Protein AF-A0A955Y139-F1 (afdb_monomer_lite)

Structure (mmCIF, N/CA/C/O backbone):
data_AF-A0A955Y139-F1
#
_entry.id   AF-A0A955Y139-F1
#
loop_
_atom_site.group_PDB
_atom_site.id
_atom_site.type_symbol
_atom_site.label_atom_id
_atom_site.label_alt_id
_atom_site.label_comp_id
_atom_site.label_asym_id
_atom_site.label_entity_id
_atom_site.label_seq_id
_atom_site.pdbx_PDB_ins_code
_atom_site.Cartn_x
_atom_site.Cartn_y
_atom_site.Cartn_z
_atom_site.occupancy
_atom_site.B_iso_or_equiv
_atom_site.auth_seq_id
_atom_site.auth_comp_id
_atom_site.auth_asym_id
_atom_site.auth_atom_id
_atom_site.pdbx_PDB_model_num
ATOM 1 N N . ARG A 1 1 ? 2.926 -3.393 11.434 1.00 78.75 1 ARG A N 1
ATOM 2 C CA . ARG A 1 1 ? 2.057 -4.583 11.283 1.00 78.75 1 ARG A CA 1
ATOM 3 C C . ARG A 1 1 ? 0.602 -4.204 11.552 1.00 78.75 1 ARG A C 1
ATOM 5 O O . ARG A 1 1 ? -0.165 -4.269 10.610 1.00 78.75 1 ARG A O 1
ATOM 12 N N . VAL A 1 2 ? 0.257 -3.670 12.732 1.00 91.50 2 VAL A N 1
ATOM 13 C CA . VAL A 1 2 ? -1.131 -3.267 13.067 1.00 91.50 2 VAL A CA 1
ATOM 14 C C . VAL A 1 2 ? -1.807 -2.320 12.050 1.00 91.50 2 VAL A C 1
ATOM 16 O O . VAL A 1 2 ? -2.923 -2.637 11.654 1.00 91.50 2 VAL A O 1
ATOM 19 N N . PRO A 1 3 ? -1.163 -1.249 11.526 1.00 95.06 3 PRO A N 1
ATOM 20 C CA . PRO A 1 3 ? -1.806 -0.394 10.518 1.00 95.06 3 PRO A CA 1
ATOM 21 C C . PRO A 1 3 ? -2.267 -1.148 9.265 1.00 95.06 3 PRO A C 1
ATOM 23 O O . PRO A 1 3 ? -3.342 -0.874 8.752 1.00 95.06 3 PRO A O 1
ATOM 26 N N . LEU A 1 4 ? -1.473 -2.124 8.803 1.00 93.81 4 LEU A N 1
ATOM 27 C CA . LEU A 1 4 ? -1.794 -2.932 7.623 1.00 93.81 4 LEU A CA 1
ATOM 28 C C . LEU A 1 4 ? -3.040 -3.789 7.864 1.00 93.81 4 LEU A C 1
ATOM 30 O O . LEU A 1 4 ? -3.900 -3.857 7.001 1.00 93.81 4 LEU A O 1
ATOM 34 N N . ILE A 1 5 ? -3.160 -4.395 9.049 1.00 92.12 5 ILE A N 1
ATOM 35 C CA . ILE A 1 5 ? -4.329 -5.204 9.419 1.00 92.12 5 ILE A CA 1
ATOM 36 C C . ILE A 1 5 ? -5.583 -4.327 9.455 1.00 92.12 5 ILE A C 1
ATOM 38 O O . ILE A 1 5 ? -6.590 -4.670 8.846 1.00 92.12 5 ILE A O 1
ATOM 42 N N . LEU A 1 6 ? -5.518 -3.171 10.122 1.00 93.44 6 LEU A N 1
ATOM 43 C CA . LEU A 1 6 ? -6.661 -2.262 10.225 1.00 93.44 6 LEU A CA 1
ATOM 44 C C . LEU A 1 6 ? -7.101 -1.729 8.852 1.00 93.44 6 LEU A C 1
ATOM 46 O O . LEU A 1 6 ? -8.297 -1.685 8.576 1.00 93.44 6 LEU A O 1
ATOM 50 N N . LYS A 1 7 ? -6.149 -1.376 7.980 1.00 94.31 7 LYS A N 1
ATOM 51 C CA . LYS A 1 7 ? -6.443 -0.838 6.646 1.00 94.31 7 LYS A CA 1
ATOM 52 C C . LYS A 1 7 ? -6.902 -1.901 5.648 1.00 94.31 7 LYS A C 1
ATOM 54 O O . LYS A 1 7 ? -7.902 -1.686 4.974 1.00 94.31 7 LYS A O 1
ATOM 59 N N . GLU A 1 8 ? -6.155 -2.994 5.510 1.00 91.81 8 GLU A N 1
ATOM 60 C CA . GLU A 1 8 ? -6.338 -3.955 4.411 1.00 91.81 8 GLU A CA 1
ATOM 61 C C . GLU A 1 8 ? -7.225 -5.143 4.803 1.00 91.81 8 GLU A C 1
ATOM 63 O O . GLU A 1 8 ? -7.874 -5.718 3.945 1.00 91.81 8 GLU A O 1
ATOM 68 N N . ILE A 1 9 ? -7.276 -5.533 6.080 1.00 89.56 9 ILE A N 1
ATOM 69 C CA . ILE A 1 9 ? -8.128 -6.655 6.514 1.00 89.56 9 ILE A CA 1
ATOM 70 C C . ILE A 1 9 ? -9.433 -6.110 7.097 1.00 89.56 9 ILE A C 1
ATOM 72 O O . ILE A 1 9 ? -10.516 -6.465 6.660 1.00 89.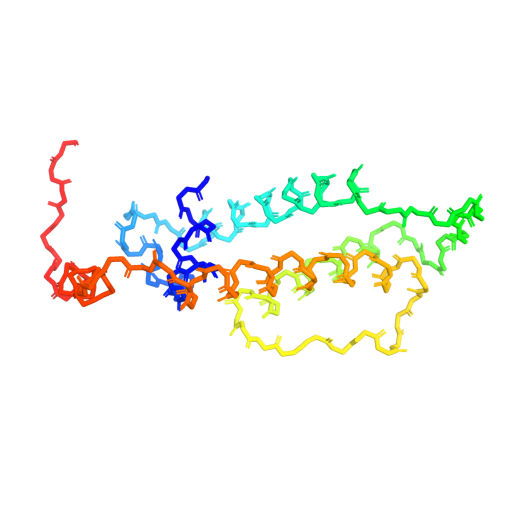56 9 ILE A O 1
ATOM 76 N N . VAL A 1 10 ? -9.361 -5.192 8.061 1.00 89.75 10 VAL A N 1
ATOM 77 C CA . VAL A 1 10 ? -10.580 -4.647 8.689 1.00 89.75 10 VAL A CA 1
ATOM 78 C C . VAL A 1 10 ? -11.283 -3.612 7.793 1.00 89.75 10 VAL A C 1
ATOM 80 O O . VAL A 1 10 ? -12.478 -3.358 7.950 1.00 89.75 10 VAL A O 1
ATOM 83 N N . GLY A 1 11 ? -10.564 -3.022 6.833 1.00 89.75 11 GLY A N 1
ATOM 84 C CA . GLY A 1 11 ? -11.123 -2.082 5.858 1.00 89.75 11 GLY A CA 1
ATOM 85 C C . GLY A 1 11 ? -11.317 -0.656 6.384 1.00 89.75 11 GLY A C 1
ATOM 86 O O . GLY A 1 11 ? -12.138 0.088 5.848 1.00 89.75 11 GLY A O 1
ATOM 87 N N . PHE A 1 12 ? -10.603 -0.256 7.440 1.00 93.38 12 PHE A N 1
ATOM 88 C CA . PHE A 1 12 ? -10.646 1.118 7.949 1.00 93.38 12 PHE A CA 1
ATOM 89 C C . PHE A 1 12 ? -9.925 2.102 7.033 1.00 93.38 12 PHE A C 1
ATOM 91 O O . PHE A 1 12 ? -8.967 1.747 6.356 1.00 93.38 12 PHE A O 1
ATOM 98 N N . SER A 1 13 ? -10.325 3.374 7.049 1.00 95.19 13 SER A N 1
ATOM 99 C CA . SER A 1 13 ? -9.558 4.415 6.362 1.00 95.19 13 SER A CA 1
ATOM 100 C C . SER A 1 13 ? -8.202 4.660 7.048 1.00 95.19 13 SER A C 1
ATOM 102 O O . SER A 1 13 ? -7.965 4.242 8.188 1.00 95.19 13 SER A O 1
ATOM 104 N N . VAL A 1 14 ? -7.291 5.373 6.374 1.00 96.81 14 VAL A N 1
ATOM 105 C CA . VAL A 1 14 ? -6.037 5.843 6.999 1.00 96.81 14 VAL A CA 1
ATOM 106 C C . VAL A 1 14 ? -6.330 6.697 8.235 1.00 96.81 14 VAL A C 1
ATOM 108 O O . VAL A 1 14 ? -5.658 6.541 9.253 1.00 96.81 14 VAL A O 1
ATOM 111 N N . ARG A 1 15 ? -7.358 7.547 8.160 1.00 96.06 15 ARG A N 1
ATOM 112 C CA . ARG A 1 15 ? -7.799 8.417 9.253 1.00 96.06 15 ARG A CA 1
ATOM 113 C C . ARG A 1 15 ? -8.327 7.621 10.443 1.00 96.06 15 ARG A C 1
ATOM 115 O O . ARG A 1 15 ? -7.897 7.847 11.567 1.00 96.06 15 ARG A O 1
ATOM 122 N N . ASP A 1 16 ? -9.201 6.650 10.202 1.00 94.81 16 ASP A N 1
ATOM 123 C CA . ASP A 1 16 ? -9.733 5.800 11.276 1.00 94.81 16 ASP A CA 1
ATOM 124 C C . ASP A 1 16 ? -8.618 4.974 11.917 1.00 94.81 16 ASP A C 1
ATOM 126 O O . ASP A 1 16 ? -8.535 4.867 13.135 1.00 94.81 16 ASP A O 1
ATOM 130 N N . THR A 1 17 ? -7.699 4.451 11.103 1.00 95.50 17 THR A N 1
ATOM 131 C CA . THR A 1 17 ? -6.516 3.732 11.589 1.00 95.50 17 THR A CA 1
ATOM 132 C C . THR A 1 17 ? -5.632 4.628 12.461 1.00 95.50 17 THR A C 1
ATOM 134 O O . THR A 1 17 ? -5.128 4.177 13.487 1.00 95.50 17 THR A O 1
ATOM 137 N N . ALA A 1 18 ? -5.442 5.890 12.074 1.00 96.00 18 ALA A N 1
ATOM 138 C CA . ALA A 1 18 ? -4.697 6.882 12.845 1.00 96.00 18 ALA A CA 1
ATOM 139 C C . ALA A 1 18 ? -5.359 7.146 14.204 1.00 96.00 18 ALA A C 1
ATOM 141 O O . ALA A 1 18 ? -4.691 7.049 15.233 1.00 96.00 18 ALA A O 1
ATOM 142 N N . ASN A 1 19 ? -6.678 7.347 14.211 1.00 94.25 19 ASN A N 1
ATOM 143 C CA . ASN A 1 19 ? -7.466 7.548 15.425 1.00 94.25 19 ASN A CA 1
ATOM 144 C C . ASN A 1 19 ? -7.425 6.325 16.360 1.00 94.25 19 ASN A C 1
ATOM 146 O O . ASN A 1 19 ? -7.161 6.485 17.547 1.00 94.25 19 ASN A O 1
ATOM 150 N N . ILE A 1 20 ? -7.613 5.104 15.834 1.00 91.56 20 ILE A N 1
ATOM 151 C CA . ILE A 1 20 ? -7.547 3.852 16.621 1.00 91.56 20 ILE A CA 1
ATOM 152 C C . ILE A 1 20 ? -6.186 3.702 17.307 1.00 91.56 20 ILE A C 1
ATOM 154 O O . ILE A 1 20 ? -6.106 3.214 18.432 1.00 91.56 20 ILE A O 1
ATOM 158 N N . LEU A 1 21 ? -5.109 4.072 16.611 1.00 93.75 21 LEU A N 1
ATOM 159 C CA . LEU A 1 21 ? -3.744 3.865 17.087 1.00 93.75 21 LEU A CA 1
ATOM 160 C C . LEU A 1 21 ? -3.170 5.054 17.865 1.00 93.75 21 LEU A C 1
ATOM 162 O O . LEU A 1 21 ? -2.053 4.932 18.363 1.00 93.75 21 LEU A O 1
ATOM 166 N N . GLY A 1 22 ? -3.878 6.186 17.940 1.00 94.38 22 GLY A N 1
ATOM 167 C CA . GLY A 1 22 ? -3.347 7.423 18.519 1.00 94.38 22 GLY A CA 1
ATOM 168 C C . GLY A 1 22 ? -2.106 7.939 17.779 1.00 94.38 22 GLY A C 1
ATOM 169 O O . GLY A 1 22 ? -1.137 8.354 18.407 1.00 94.38 22 GLY A O 1
ATOM 170 N N . LEU A 1 23 ? -2.092 7.848 16.445 1.00 95.81 23 LEU A N 1
ATOM 171 C CA . LEU A 1 23 ? -0.964 8.249 15.596 1.00 95.81 23 LEU A CA 1
ATOM 172 C C . LEU A 1 23 ? -1.368 9.357 14.627 1.00 95.81 23 LEU A C 1
ATOM 174 O O . LEU A 1 23 ? -2.530 9.481 14.261 1.00 95.81 23 LEU A O 1
ATOM 178 N N . GLU A 1 24 ? -0.388 10.092 14.109 1.00 97.56 24 GLU A N 1
ATOM 179 C CA . GLU A 1 24 ? -0.607 10.970 12.959 1.00 97.56 24 GLU A CA 1
ATOM 180 C C . GLU A 1 24 ? -0.854 10.169 11.672 1.00 97.56 24 GLU A C 1
ATOM 182 O O . GLU A 1 24 ? -0.206 9.143 11.420 1.00 97.56 24 GLU A O 1
ATOM 187 N N . GLU A 1 25 ? -1.712 10.680 10.784 1.00 97.50 25 GLU A N 1
ATOM 188 C CA . GLU A 1 25 ? -1.984 10.034 9.494 1.00 97.50 25 GLU A CA 1
ATOM 189 C C . GLU A 1 25 ? -0.722 9.835 8.640 1.00 9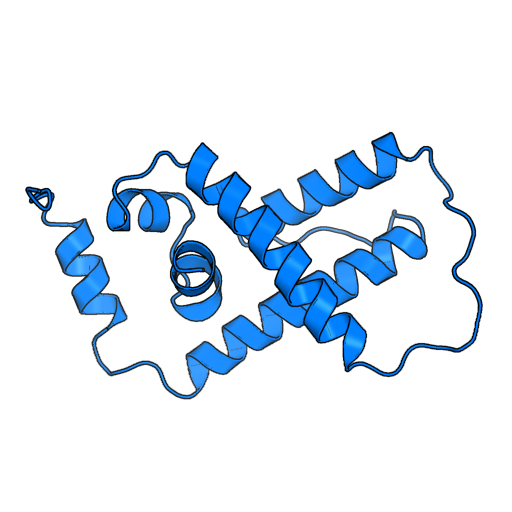7.50 25 GLU A C 1
ATOM 191 O O . GLU A 1 25 ? -0.575 8.799 7.992 1.00 97.50 25 GLU A O 1
ATOM 196 N N . GLY A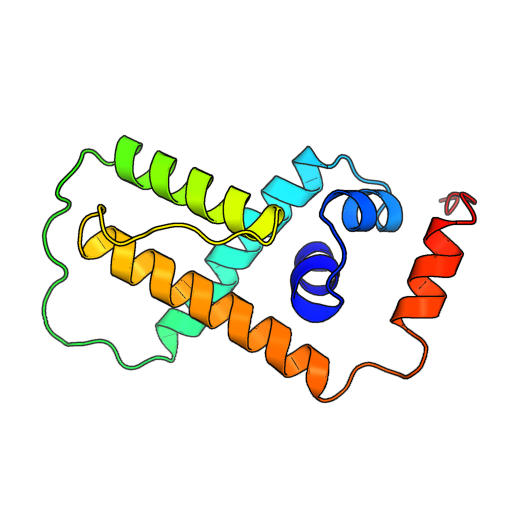 1 26 ? 0.220 10.787 8.655 1.00 97.31 26 GLY A N 1
ATOM 197 C CA . GLY A 1 26 ? 1.498 10.652 7.943 1.00 97.31 26 GLY A CA 1
ATOM 198 C C . GLY A 1 26 ? 2.325 9.463 8.447 1.00 97.31 26 GLY A C 1
ATOM 199 O O . GLY A 1 26 ? 2.908 8.707 7.662 1.00 97.31 26 GLY A O 1
ATOM 200 N N . THR A 1 27 ? 2.292 9.214 9.759 1.00 97.81 27 THR A N 1
ATOM 201 C CA . THR A 1 27 ? 2.924 8.040 10.369 1.00 97.81 27 THR A CA 1
ATOM 202 C C . THR A 1 27 ? 2.231 6.752 9.927 1.00 97.81 27 THR A C 1
ATOM 204 O O . THR A 1 27 ? 2.913 5.778 9.593 1.00 97.81 27 THR A O 1
ATOM 207 N N . VAL A 1 28 ? 0.896 6.737 9.869 1.00 97.88 28 VAL A N 1
ATOM 208 C CA . VAL A 1 28 ? 0.129 5.589 9.361 1.00 97.88 28 VAL A CA 1
ATOM 209 C C . VAL A 1 28 ? 0.462 5.309 7.896 1.00 97.88 28 VAL A C 1
ATOM 211 O O . VAL A 1 28 ? 0.834 4.175 7.594 1.00 97.88 28 VAL A O 1
ATOM 214 N N . ARG A 1 29 ? 0.432 6.320 7.013 1.00 97.94 29 ARG A N 1
ATOM 215 C CA . ARG A 1 29 ? 0.783 6.184 5.585 1.00 97.94 29 ARG A CA 1
ATOM 216 C C . ARG A 1 29 ? 2.173 5.594 5.401 1.00 97.94 29 ARG A C 1
ATOM 218 O O . ARG A 1 29 ? 2.322 4.547 4.780 1.00 97.94 29 ARG A O 1
ATOM 225 N N . SER A 1 30 ? 3.188 6.177 6.041 1.00 97.56 30 SER A N 1
ATOM 226 C CA . SER A 1 30 ? 4.561 5.675 5.903 1.00 97.56 30 SER A CA 1
ATOM 227 C C . SER A 1 30 ? 4.714 4.227 6.403 1.00 97.56 30 SER A C 1
ATOM 229 O O . SER A 1 30 ? 5.451 3.429 5.817 1.00 97.56 30 SER A O 1
ATOM 231 N N . ARG A 1 31 ? 3.996 3.845 7.472 1.00 97.62 31 ARG A N 1
ATOM 232 C CA . ARG A 1 31 ? 3.979 2.467 7.989 1.00 97.62 31 ARG A CA 1
ATOM 233 C C . ARG A 1 31 ? 3.244 1.512 7.050 1.00 97.62 31 ARG A C 1
ATOM 235 O O . ARG A 1 31 ? 3.720 0.388 6.890 1.00 97.62 31 ARG A O 1
ATOM 242 N N . LEU A 1 32 ? 2.126 1.933 6.457 1.00 97.06 32 LEU A N 1
ATOM 243 C CA . LEU A 1 32 ? 1.379 1.164 5.460 1.00 97.06 32 LEU A CA 1
ATOM 244 C C . LEU A 1 32 ? 2.236 0.909 4.231 1.00 97.06 32 LEU A C 1
ATOM 246 O O . LEU A 1 32 ? 2.388 -0.240 3.829 1.00 97.06 32 LEU A O 1
ATOM 250 N N . HIS A 1 33 ? 2.871 1.951 3.703 1.00 97.06 33 HIS A N 1
ATOM 251 C CA . HIS A 1 33 ? 3.664 1.852 2.485 1.00 97.06 33 HIS A CA 1
ATOM 252 C C . HIS A 1 33 ? 4.814 0.853 2.635 1.00 97.06 33 HIS A C 1
ATOM 254 O O . HIS A 1 33 ? 4.942 -0.114 1.884 1.00 97.06 33 HIS A O 1
ATOM 260 N N . ARG A 1 34 ? 5.593 0.992 3.716 1.00 96.69 34 ARG A N 1
ATOM 261 C CA . ARG A 1 34 ? 6.655 0.027 4.045 1.00 96.69 34 ARG A CA 1
ATOM 262 C C . ARG A 1 34 ? 6.115 -1.385 4.270 1.00 96.69 34 ARG A C 1
ATOM 264 O O . ARG A 1 34 ? 6.789 -2.353 3.931 1.00 96.69 34 ARG A O 1
ATOM 271 N N . ALA A 1 35 ? 4.939 -1.527 4.881 1.00 95.94 35 ALA A N 1
ATOM 272 C CA . ALA A 1 35 ? 4.343 -2.834 5.137 1.00 95.94 35 ALA A CA 1
ATOM 273 C C . ALA A 1 35 ? 3.869 -3.519 3.846 1.00 95.94 35 ALA A C 1
ATOM 275 O O . ALA A 1 35 ? 4.135 -4.708 3.689 1.00 95.94 35 ALA A O 1
ATOM 276 N N . ARG A 1 36 ? 3.256 -2.780 2.912 1.00 95.69 36 ARG A N 1
ATOM 277 C CA . ARG A 1 36 ? 2.850 -3.286 1.591 1.00 95.69 36 ARG A CA 1
ATOM 278 C C . ARG A 1 36 ? 4.048 -3.771 0.790 1.00 95.69 36 ARG A C 1
ATOM 280 O O . ARG A 1 36 ? 4.012 -4.882 0.285 1.00 95.69 36 ARG A O 1
ATOM 287 N N . LEU A 1 37 ? 5.136 -2.999 0.747 1.00 95.50 37 LEU A N 1
ATOM 288 C CA . LEU A 1 37 ? 6.361 -3.416 0.055 1.00 95.50 37 LEU A CA 1
ATOM 289 C C . LEU A 1 37 ? 6.980 -4.681 0.663 1.00 95.50 37 LEU A C 1
ATOM 291 O O . LEU A 1 37 ? 7.418 -5.563 -0.070 1.00 95.50 37 LEU A O 1
ATOM 295 N N . LYS A 1 38 ? 6.979 -4.801 1.997 1.00 94.50 38 LYS A N 1
ATOM 296 C CA . LYS A 1 38 ? 7.446 -6.019 2.676 1.00 94.50 38 LYS A CA 1
ATOM 297 C C . LYS A 1 38 ? 6.564 -7.223 2.362 1.00 94.50 38 LYS A C 1
ATOM 299 O O . LYS A 1 38 ? 7.095 -8.285 2.073 1.00 94.50 38 LYS A O 1
ATOM 304 N N . LEU A 1 39 ? 5.242 -7.064 2.416 1.00 91.19 39 LEU A N 1
ATOM 305 C CA . LEU A 1 39 ? 4.312 -8.153 2.124 1.00 91.19 39 LEU A CA 1
ATOM 306 C C . LEU A 1 39 ? 4.402 -8.575 0.656 1.00 91.19 39 LEU A C 1
ATOM 308 O O . LEU A 1 39 ? 4.526 -9.761 0.371 1.00 91.19 39 LEU A O 1
ATOM 312 N N . ARG A 1 40 ? 4.462 -7.599 -0.250 1.00 91.81 40 ARG A N 1
ATOM 313 C CA . ARG A 1 40 ? 4.715 -7.817 -1.669 1.00 91.81 40 ARG A CA 1
ATOM 314 C C . ARG A 1 40 ? 5.983 -8.633 -1.890 1.00 91.81 40 ARG A C 1
ATOM 316 O O . ARG A 1 40 ? 5.932 -9.578 -2.652 1.00 91.81 40 ARG A O 1
ATOM 323 N N . ALA A 1 41 ? 7.097 -8.319 -1.222 1.00 91.25 41 ALA A N 1
ATOM 324 C CA . ALA A 1 41 ? 8.337 -9.090 -1.362 1.00 91.25 41 ALA A CA 1
ATOM 325 C C . ALA A 1 41 ? 8.169 -10.568 -0.959 1.00 91.25 41 ALA A C 1
ATOM 327 O O . ALA A 1 41 ? 8.758 -11.441 -1.590 1.00 91.25 41 ALA A O 1
ATOM 328 N N . VAL A 1 42 ? 7.346 -10.853 0.058 1.00 90.19 42 VAL A N 1
ATOM 329 C CA . VAL A 1 42 ? 7.011 -12.233 0.446 1.00 90.19 42 VAL A CA 1
ATOM 330 C C . VAL A 1 42 ? 6.149 -12.904 -0.623 1.00 90.19 42 VAL A C 1
ATOM 332 O O . VAL A 1 42 ? 6.484 -13.997 -1.067 1.00 90.19 42 VAL A O 1
ATOM 335 N N . VAL A 1 43 ? 5.089 -12.242 -1.087 1.00 86.88 43 VAL A N 1
ATOM 336 C CA . VAL A 1 43 ? 4.223 -12.734 -2.176 1.00 86.88 43 VAL A CA 1
ATOM 337 C C . VAL A 1 43 ? 5.040 -13.018 -3.445 1.00 86.88 43 VAL A C 1
ATOM 339 O O . VAL A 1 43 ? 4.971 -14.095 -4.027 1.00 86.88 43 VAL A O 1
ATOM 342 N N . ASP A 1 44 ? 5.917 -12.093 -3.807 1.00 87.00 44 ASP A N 1
ATOM 343 C CA . ASP A 1 44 ? 6.834 -12.175 -4.940 1.00 87.00 44 ASP A CA 1
ATOM 344 C C . ASP A 1 44 ? 7.849 -13.328 -4.837 1.00 87.00 44 ASP A C 1
ATOM 346 O O . ASP A 1 44 ? 8.432 -13.698 -5.858 1.00 87.00 44 ASP A O 1
ATOM 350 N N . SER A 1 45 ? 8.100 -13.852 -3.630 1.00 87.25 45 SER A N 1
ATOM 351 C CA . SER A 1 45 ? 9.012 -14.980 -3.388 1.00 87.25 45 SER A CA 1
ATOM 352 C C . SER A 1 45 ? 8.345 -16.347 -3.550 1.00 87.25 45 SER A C 1
ATOM 354 O O . SER A 1 45 ? 9.040 -17.340 -3.747 1.00 87.25 45 SER A O 1
ATOM 356 N N . VAL A 1 46 ? 7.011 -16.400 -3.485 1.00 84.81 46 VAL A N 1
ATOM 357 C CA . VAL A 1 46 ? 6.228 -17.642 -3.599 1.00 84.81 46 VAL A CA 1
ATOM 358 C C . VAL A 1 46 ? 5.516 -17.779 -4.943 1.00 84.81 46 VAL A C 1
ATOM 360 O O . VAL A 1 46 ? 5.136 -18.883 -5.323 1.00 84.81 46 VAL A O 1
ATOM 363 N N . ILE A 1 47 ? 5.339 -16.677 -5.677 1.00 80.44 47 ILE A N 1
ATOM 364 C CA . ILE A 1 47 ? 4.751 -16.701 -7.017 1.00 80.44 47 ILE A CA 1
ATOM 365 C C . ILE A 1 47 ? 5.817 -17.115 -8.040 1.00 80.44 47 ILE A C 1
ATOM 367 O O . ILE A 1 47 ? 6.880 -16.486 -8.093 1.00 80.44 47 ILE A O 1
ATOM 371 N N . PRO A 1 48 ? 5.538 -18.113 -8.901 1.00 76.62 48 PRO A N 1
ATOM 372 C CA . PRO A 1 48 ? 6.414 -18.456 -10.014 1.00 76.62 48 PRO A CA 1
ATOM 373 C C . PRO A 1 48 ? 6.665 -17.237 -10.905 1.00 76.62 48 PRO A C 1
ATOM 375 O O . PRO A 1 48 ? 5.728 -16.639 -11.437 1.00 76.62 48 PRO A O 1
ATOM 378 N N . ARG A 1 49 ? 7.934 -16.861 -11.078 1.00 71.94 49 ARG A N 1
ATOM 379 C CA . ARG A 1 49 ? 8.326 -15.810 -12.022 1.00 71.94 49 ARG A CA 1
ATOM 380 C C . ARG A 1 49 ? 8.745 -16.415 -13.350 1.00 71.94 49 ARG A C 1
ATOM 382 O O . ARG A 1 49 ? 9.332 -17.493 -13.393 1.00 71.94 49 ARG A O 1
ATOM 389 N N . THR A 1 50 ? 8.481 -15.685 -14.427 1.00 71.62 50 THR A N 1
ATOM 390 C CA . THR A 1 50 ? 9.065 -15.977 -15.736 1.00 71.62 50 THR A CA 1
ATOM 391 C C . THR A 1 50 ? 10.588 -15.911 -15.641 1.00 71.62 50 THR A C 1
ATOM 393 O O . THR A 1 50 ? 11.136 -15.027 -14.983 1.00 71.62 50 THR A O 1
ATOM 396 N N . THR A 1 51 ? 11.275 -16.832 -16.312 1.00 73.31 51 THR A N 1
ATOM 397 C CA . THR A 1 51 ? 12.745 -16.853 -16.415 1.00 73.31 51 THR A CA 1
ATOM 398 C C . THR A 1 51 ? 13.293 -15.752 -17.320 1.00 73.31 51 THR A C 1
ATOM 400 O O . THR A 1 51 ? 14.502 -15.533 -17.361 1.00 73.31 51 THR A O 1
ATOM 403 N N . GLU A 1 52 ? 12.419 -15.064 -18.055 1.00 79.81 52 GLU A N 1
ATOM 404 C CA . GLU A 1 52 ? 12.795 -13.937 -18.896 1.00 79.81 52 GLU A CA 1
ATOM 405 C C . GLU A 1 52 ? 13.305 -12.763 -18.048 1.00 79.81 52 GLU A C 1
ATOM 407 O O . GLU A 1 52 ? 12.686 -12.407 -17.037 1.00 79.81 52 GLU A O 1
ATOM 412 N N . PRO A 1 53 ? 14.429 -12.141 -18.445 1.00 74.94 53 PRO A N 1
ATOM 413 C CA . PRO A 1 53 ? 14.955 -10.985 -17.743 1.00 74.94 53 PRO A CA 1
ATOM 414 C C . PRO A 1 53 ? 13.955 -9.828 -17.807 1.00 74.94 53 PRO A C 1
ATOM 416 O O . PRO A 1 53 ? 13.323 -9.578 -18.833 1.00 74.94 53 PRO A O 1
ATOM 419 N N . ALA A 1 54 ? 13.831 -9.094 -16.699 1.00 75.81 54 ALA A N 1
ATOM 420 C CA . ALA A 1 54 ? 12.980 -7.915 -16.666 1.00 75.81 54 ALA A CA 1
ATOM 421 C C . ALA A 1 54 ? 13.459 -6.892 -17.714 1.00 75.81 54 ALA A C 1
ATOM 423 O O . ALA A 1 54 ? 14.66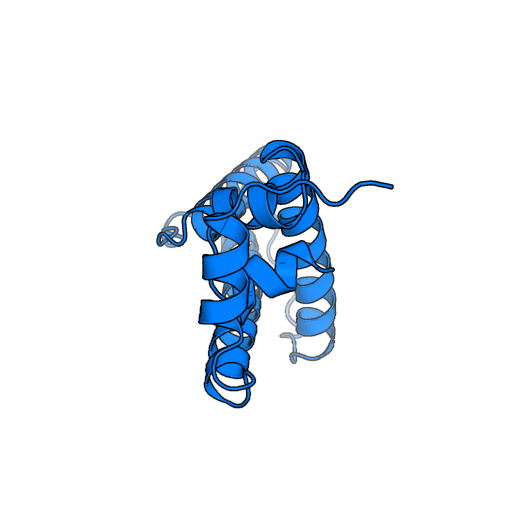7 -6.647 -17.810 1.00 75.81 54 ALA A O 1
ATOM 424 N N . PRO A 1 55 ? 12.540 -6.257 -18.462 1.00 82.00 55 PRO A N 1
ATOM 425 C CA . PRO A 1 55 ? 12.914 -5.235 -19.426 1.00 82.00 55 PRO A CA 1
ATOM 426 C C . PRO A 1 55 ? 13.620 -4.064 -18.724 1.00 82.00 55 PRO A C 1
ATOM 428 O O . PRO A 1 55 ? 13.352 -3.789 -17.540 1.00 82.00 55 PRO A O 1
ATOM 431 N N . PRO A 1 56 ? 14.507 -3.344 -19.435 1.00 84.19 56 PRO A N 1
ATOM 432 C CA . PRO A 1 56 ? 15.133 -2.153 -18.889 1.00 84.19 56 PRO A CA 1
ATOM 433 C C . PRO A 1 56 ? 14.063 -1.119 -18.498 1.00 84.19 56 PRO A C 1
ATOM 435 O O . PRO A 1 56 ? 12.982 -1.071 -19.096 1.00 84.19 56 PRO A O 1
ATOM 438 N N . PRO A 1 57 ? 14.321 -0.294 -17.471 1.00 85.62 57 PRO A N 1
ATOM 439 C CA . PRO A 1 57 ? 13.393 0.760 -17.098 1.00 85.62 57 PRO A CA 1
ATOM 440 C C . PRO A 1 57 ? 13.249 1.762 -18.251 1.00 85.62 57 PRO A C 1
ATOM 442 O O . PRO A 1 57 ? 14.238 2.263 -18.777 1.00 85.62 57 PRO A O 1
ATOM 445 N N . ALA A 1 58 ? 12.006 2.071 -18.626 1.00 89.81 58 ALA A N 1
ATOM 446 C CA . ALA A 1 58 ? 11.706 3.057 -19.669 1.00 89.81 58 ALA A CA 1
ATOM 447 C C . ALA A 1 58 ? 11.879 4.514 -19.198 1.00 89.81 58 ALA A C 1
ATOM 449 O O . ALA A 1 58 ? 11.820 5.436 -20.007 1.00 89.81 58 ALA A O 1
ATOM 450 N N . TYR A 1 59 ? 12.051 4.723 -17.890 1.00 89.00 59 TYR A N 1
ATOM 451 C CA . TYR A 1 59 ? 12.137 6.034 -17.251 1.00 89.00 59 TYR A CA 1
ATOM 452 C C . TYR A 1 59 ? 13.305 6.067 -16.258 1.00 89.00 59 TYR A C 1
ATOM 454 O O . TYR A 1 59 ? 13.741 5.005 -15.799 1.00 89.00 59 TYR A O 1
ATOM 462 N N . PRO A 1 60 ? 13.764 7.264 -15.855 1.00 93.50 60 PRO A N 1
ATOM 463 C CA . PRO A 1 60 ? 14.652 7.417 -14.712 1.00 93.50 60 PRO A CA 1
ATOM 464 C C . PRO A 1 60 ? 14.075 6.778 -13.443 1.00 93.50 60 PRO A C 1
ATOM 466 O O . PRO A 1 60 ? 12.857 6.667 -13.268 1.00 93.50 60 PRO A O 1
ATOM 469 N N . GLU A 1 61 ? 14.960 6.398 -12.524 1.00 93.31 61 GLU A N 1
ATOM 470 C CA . GLU A 1 61 ? 14.580 5.777 -11.252 1.00 93.31 61 GLU A CA 1
ATOM 471 C C . GLU A 1 61 ? 13.576 6.629 -10.467 1.00 93.31 61 GLU A C 1
ATOM 473 O O . GLU A 1 61 ? 12.578 6.100 -9.976 1.00 93.31 61 GLU A O 1
ATOM 478 N N . GLN A 1 62 ? 13.780 7.949 -10.432 1.00 95.25 62 GLN A N 1
ATOM 479 C CA . GLN A 1 62 ? 12.895 8.868 -9.718 1.00 95.25 62 GLN A CA 1
ATOM 480 C C . GLN A 1 62 ? 11.446 8.776 -10.212 1.00 95.25 62 GLN A C 1
ATOM 482 O O . GLN A 1 62 ? 10.534 8.640 -9.404 1.00 95.25 62 GLN A O 1
ATOM 487 N N . THR A 1 63 ? 11.225 8.717 -11.527 1.00 95.12 63 THR A N 1
ATOM 488 C CA . THR A 1 63 ? 9.880 8.557 -12.099 1.00 95.12 63 THR A CA 1
ATOM 489 C C . THR A 1 63 ? 9.229 7.245 -11.657 1.00 95.12 63 THR A C 1
ATOM 491 O O . THR A 1 63 ? 8.029 7.200 -11.399 1.00 95.12 63 THR A O 1
ATOM 494 N N . CYS A 1 64 ? 10.008 6.167 -11.523 1.00 93.44 64 CYS A N 1
ATOM 495 C CA . CYS A 1 64 ? 9.490 4.897 -11.015 1.00 93.44 64 CYS A CA 1
ATOM 496 C C . CYS A 1 64 ? 9.068 5.006 -9.539 1.00 93.44 64 CYS A C 1
ATOM 498 O O . CYS A 1 64 ? 8.045 4.437 -9.152 1.00 93.44 64 CYS A O 1
ATOM 500 N N . LEU A 1 65 ? 9.836 5.736 -8.724 1.00 95.19 65 LEU A N 1
ATOM 501 C CA . LEU A 1 65 ? 9.515 5.996 -7.318 1.00 95.19 65 LEU A CA 1
ATOM 502 C C . LEU A 1 65 ? 8.276 6.889 -7.175 1.00 95.19 65 LEU A C 1
ATOM 504 O O . LEU A 1 65 ? 7.419 6.605 -6.340 1.00 95.19 65 LEU A O 1
ATOM 508 N N . ASP A 1 66 ? 8.133 7.905 -8.024 1.00 96.31 66 ASP A N 1
ATOM 509 C CA . ASP A 1 66 ? 6.973 8.799 -8.029 1.00 96.31 66 ASP A CA 1
ATOM 510 C C . ASP A 1 66 ? 5.692 8.040 -8.400 1.00 96.31 66 ASP A C 1
ATOM 512 O O . ASP A 1 66 ? 4.679 8.139 -7.704 1.00 96.31 66 ASP A O 1
ATOM 516 N N . LEU A 1 67 ? 5.750 7.194 -9.437 1.00 96.06 67 LEU A N 1
ATOM 517 C CA . LEU A 1 67 ? 4.640 6.315 -9.814 1.00 96.06 67 LEU A CA 1
ATOM 518 C C . LEU A 1 67 ? 4.290 5.334 -8.687 1.00 96.06 67 LEU A C 1
ATOM 520 O O . LEU A 1 67 ? 3.112 5.091 -8.422 1.00 96.06 67 LEU A O 1
ATOM 524 N N . LEU A 1 68 ? 5.294 4.772 -8.005 1.00 96.25 68 LEU A N 1
ATOM 525 C CA . LEU A 1 68 ? 5.076 3.886 -6.862 1.00 96.25 68 LEU A CA 1
ATOM 526 C C . LEU A 1 68 ? 4.390 4.618 -5.704 1.00 96.25 68 LEU A C 1
ATOM 528 O O . LEU A 1 68 ? 3.456 4.077 -5.115 1.00 96.25 68 LEU A O 1
ATOM 532 N N . ASN A 1 69 ? 4.812 5.841 -5.387 1.00 97.12 69 ASN A N 1
ATOM 533 C CA . ASN A 1 69 ? 4.168 6.658 -4.362 1.00 97.12 69 ASN A CA 1
ATOM 534 C C . ASN A 1 69 ? 2.711 6.954 -4.734 1.00 97.12 69 ASN A C 1
ATOM 536 O O . ASN A 1 69 ? 1.816 6.687 -3.932 1.00 97.12 69 ASN A O 1
ATOM 540 N N . ALA A 1 70 ? 2.455 7.374 -5.975 1.00 97.12 70 ALA A N 1
ATOM 541 C CA . ALA A 1 70 ? 1.104 7.629 -6.469 1.00 97.12 70 ALA A CA 1
ATOM 542 C C . ALA A 1 70 ? 0.210 6.373 -6.408 1.00 97.12 70 ALA A C 1
ATOM 544 O O . ALA A 1 70 ? -0.953 6.451 -6.000 1.00 97.12 70 ALA A O 1
ATOM 545 N N . LYS A 1 71 ? 0.758 5.192 -6.731 1.00 97.50 71 LYS A N 1
ATOM 546 C CA . LYS A 1 71 ? 0.058 3.910 -6.566 1.00 97.50 71 LYS A CA 1
ATOM 547 C C . LYS A 1 71 ? -0.306 3.658 -5.105 1.00 97.50 71 LYS A C 1
ATOM 549 O O . LYS A 1 71 ? -1.440 3.287 -4.812 1.00 97.50 71 LYS A O 1
ATOM 554 N N . GLN A 1 72 ? 0.625 3.857 -4.177 1.00 97.50 72 GLN A N 1
ATOM 555 C CA . GLN A 1 72 ? 0.369 3.621 -2.756 1.00 97.50 72 GLN A CA 1
ATOM 556 C C . GLN A 1 72 ? -0.650 4.594 -2.163 1.00 97.50 72 GLN A C 1
ATOM 558 O O . GLN A 1 72 ? -1.469 4.186 -1.341 1.00 97.50 72 GLN A O 1
ATOM 563 N N . GLU A 1 73 ? -0.660 5.845 -2.613 1.00 97.56 73 GLU A N 1
ATOM 564 C CA . GLU A 1 73 ? -1.700 6.801 -2.245 1.00 97.56 73 GLU A CA 1
ATOM 565 C C . GLU A 1 73 ? -3.083 6.409 -2.777 1.00 97.56 73 GLU A C 1
ATOM 567 O O . GLU A 1 73 ? -4.090 6.586 -2.088 1.00 97.56 73 GLU A O 1
ATOM 572 N N . ALA A 1 74 ? -3.158 5.854 -3.990 1.00 97.12 74 ALA A N 1
ATOM 573 C CA . ALA A 1 74 ? -4.412 5.326 -4.517 1.00 97.12 74 ALA A CA 1
ATOM 574 C C . ALA A 1 74 ? -4.940 4.173 -3.642 1.00 97.12 74 ALA A C 1
ATOM 576 O O . ALA A 1 74 ? -6.119 4.170 -3.285 1.00 97.12 74 ALA A O 1
ATOM 577 N N . LEU A 1 75 ? -4.059 3.269 -3.191 1.00 95.75 75 LEU A N 1
ATOM 578 C CA . LEU A 1 75 ? -4.401 2.194 -2.247 1.00 95.75 75 LEU A CA 1
ATOM 579 C C . LEU A 1 75 ? -4.846 2.733 -0.874 1.00 95.75 75 LEU A C 1
ATOM 581 O O . LEU A 1 75 ? -5.778 2.202 -0.265 1.00 95.75 75 LEU A O 1
ATOM 585 N N . ASP A 1 76 ? -4.218 3.808 -0.389 1.00 96.44 76 ASP A N 1
ATOM 586 C CA . ASP A 1 76 ? -4.616 4.484 0.853 1.00 96.44 76 ASP A CA 1
ATOM 587 C C . ASP A 1 76 ? -6.042 5.032 0.772 1.00 96.44 76 ASP A C 1
ATOM 589 O O . ASP A 1 76 ? -6.817 4.868 1.717 1.00 96.44 76 ASP A O 1
ATOM 593 N N . ARG A 1 77 ? -6.390 5.638 -0.369 1.00 95.06 77 ARG A N 1
ATOM 594 C CA . ARG A 1 77 ? -7.729 6.171 -0.651 1.00 95.06 77 ARG A CA 1
ATOM 595 C C . ARG A 1 77 ? -8.742 5.094 -1.049 1.00 95.06 77 ARG A C 1
ATOM 597 O O . ARG A 1 77 ? -9.936 5.364 -1.012 1.00 95.06 77 ARG A O 1
ATOM 604 N N . GLY A 1 78 ? -8.287 3.895 -1.416 1.00 92.50 78 GLY A N 1
ATOM 605 C CA . GLY A 1 78 ? -9.149 2.831 -1.935 1.00 92.50 78 GLY A CA 1
ATOM 606 C C . GLY A 1 78 ? -9.723 3.147 -3.319 1.00 92.50 78 GLY A C 1
ATOM 607 O O . GLY A 1 78 ? -10.842 2.743 -3.619 1.00 92.50 78 GLY A O 1
ATOM 608 N N . VAL A 1 79 ? -8.983 3.895 -4.143 1.00 93.88 79 VAL A N 1
ATOM 609 C CA . VAL A 1 79 ? -9.396 4.259 -5.506 1.00 93.88 79 VAL A CA 1
ATOM 610 C C . VAL A 1 79 ? -8.559 3.512 -6.547 1.00 93.88 79 VAL A C 1
ATOM 612 O O . VAL A 1 79 ? -7.388 3.220 -6.285 1.00 93.88 79 VAL A O 1
ATOM 615 N N . PRO A 1 80 ? -9.114 3.221 -7.738 1.00 92.00 80 PRO A N 1
ATOM 616 C CA . PRO A 1 80 ? -8.344 2.627 -8.822 1.00 92.00 80 PRO A CA 1
ATOM 617 C C . PRO A 1 80 ? -7.143 3.496 -9.215 1.00 92.00 80 PRO A C 1
ATOM 619 O O . PRO A 1 80 ? -7.222 4.724 -9.226 1.00 92.00 80 PRO A O 1
ATOM 622 N N . PHE A 1 81 ? -6.042 2.843 -9.581 1.00 93.69 81 PHE A N 1
ATOM 623 C CA . PHE A 1 81 ? -4.882 3.480 -10.201 1.00 93.69 81 PHE A CA 1
ATOM 624 C C . PHE A 1 81 ? -4.767 2.968 -11.636 1.00 93.69 81 PHE A C 1
ATOM 626 O O . PHE A 1 81 ? -4.614 1.761 -11.830 1.00 93.69 81 PHE A O 1
ATOM 633 N N . ASP A 1 82 ? -4.844 3.857 -12.627 1.00 90.56 82 ASP A N 1
ATOM 634 C CA . ASP A 1 82 ? -4.722 3.462 -14.031 1.00 90.56 82 ASP A CA 1
ATOM 635 C C . ASP A 1 82 ? -3.258 3.164 -14.385 1.00 90.56 82 ASP A C 1
ATOM 637 O O . ASP A 1 82 ? -2.405 4.050 -14.428 1.00 90.56 82 ASP A O 1
ATOM 641 N N . SER A 1 83 ? -2.962 1.888 -14.626 1.00 88.75 83 SER A N 1
ATOM 642 C CA . SER A 1 83 ? -1.637 1.396 -14.999 1.00 88.75 83 SER A CA 1
ATOM 643 C C . SER A 1 83 ? -1.471 1.165 -16.505 1.00 88.75 83 SER A C 1
ATOM 645 O O . SER A 1 83 ? -0.422 0.683 -16.926 1.00 88.75 83 SER A O 1
ATOM 647 N N . LYS A 1 84 ? -2.454 1.517 -17.348 1.00 87.12 84 LYS A N 1
AT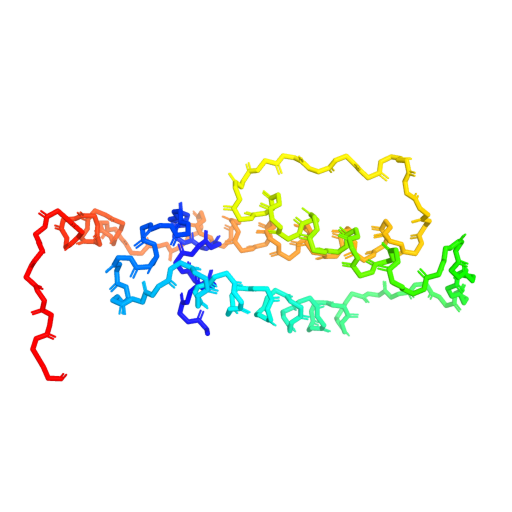OM 648 C CA . LYS A 1 84 ? -2.385 1.258 -18.800 1.00 87.12 84 LYS A CA 1
ATOM 649 C C . LYS A 1 84 ? -1.285 2.047 -19.511 1.00 87.12 84 LYS A C 1
ATOM 651 O O . LYS A 1 84 ? -0.782 1.602 -20.535 1.00 87.12 84 LYS A O 1
ATOM 656 N N . VAL A 1 85 ? -0.908 3.204 -18.968 1.00 87.94 85 VAL A N 1
ATOM 657 C CA . VAL A 1 85 ? 0.022 4.158 -19.598 1.00 87.94 85 VAL A CA 1
ATOM 658 C C . VAL A 1 85 ? 1.447 4.120 -19.029 1.00 87.94 85 VAL A C 1
ATOM 660 O O . VAL A 1 85 ? 2.257 4.984 -19.349 1.00 87.94 85 VAL A O 1
ATOM 663 N N . ILE A 1 86 ? 1.779 3.136 -18.186 1.00 91.00 86 ILE A N 1
ATOM 664 C CA . ILE A 1 86 ? 3.118 3.001 -17.582 1.00 91.00 86 ILE A CA 1
ATOM 665 C C . ILE A 1 86 ? 3.902 1.840 -18.205 1.00 91.00 86 ILE A C 1
ATOM 667 O O . ILE A 1 86 ? 3.326 0.930 -18.796 1.00 91.00 86 ILE A O 1
ATOM 671 N N . CYS A 1 87 ? 5.222 1.829 -18.023 1.00 91.88 87 CYS A N 1
ATOM 672 C CA . CYS A 1 87 ? 6.085 0.766 -18.537 1.00 91.88 87 CYS A CA 1
ATOM 673 C C . CYS A 1 87 ? 5.824 -0.608 -17.889 1.00 91.88 87 CYS A C 1
ATOM 675 O O . CYS A 1 87 ? 5.416 -0.707 -16.728 1.00 91.88 87 CYS A O 1
ATOM 677 N N . GLN A 1 88 ? 6.166 -1.680 -18.610 1.00 89.19 88 GLN A N 1
ATOM 678 C CA . GLN A 1 88 ? 5.972 -3.076 -18.186 1.00 89.19 88 GLN A CA 1
ATOM 679 C C . GLN A 1 88 ? 6.572 -3.386 -16.802 1.00 89.19 88 GLN A C 1
ATOM 681 O O . GLN A 1 88 ? 5.984 -4.121 -16.008 1.00 89.19 88 GLN A O 1
ATOM 686 N N . ARG A 1 89 ? 7.721 -2.787 -16.464 1.00 88.94 89 ARG A N 1
ATOM 687 C CA . ARG A 1 89 ? 8.355 -2.962 -15.149 1.00 88.94 89 ARG A CA 1
ATOM 688 C C . ARG A 1 89 ? 7.483 -2.419 -14.011 1.00 88.94 89 ARG A C 1
ATOM 690 O O . ARG A 1 89 ? 7.307 -3.104 -13.005 1.00 88.94 89 ARG A O 1
ATOM 697 N N . CYS A 1 90 ? 6.913 -1.222 -14.166 1.00 92.12 90 CYS A N 1
ATOM 698 C CA . CYS A 1 90 ? 5.993 -0.659 -13.173 1.00 92.12 90 CYS A CA 1
ATOM 699 C C . CYS A 1 90 ? 4.672 -1.440 -13.130 1.00 92.12 90 CYS A C 1
ATOM 701 O O . CYS A 1 90 ? 4.155 -1.688 -12.045 1.00 92.12 90 CYS A O 1
ATOM 703 N N . GLN A 1 91 ? 4.167 -1.900 -14.281 1.00 91.69 91 GLN A N 1
ATOM 704 C CA . GLN A 1 91 ? 2.969 -2.746 -14.339 1.00 91.69 91 GLN A CA 1
ATOM 705 C C . GLN A 1 91 ? 3.143 -4.031 -13.519 1.00 91.69 91 GLN A C 1
ATOM 707 O O . GLN A 1 91 ? 2.289 -4.343 -12.696 1.00 91.69 91 GLN A O 1
ATOM 712 N N . SER A 1 92 ? 4.273 -4.732 -13.668 1.00 89.31 92 SER A N 1
ATOM 713 C CA . SER A 1 92 ? 4.574 -5.942 -12.887 1.00 89.31 92 SER A CA 1
ATOM 714 C C . SER A 1 92 ? 4.632 -5.662 -11.379 1.00 89.31 92 SER A C 1
ATOM 716 O O . SER A 1 92 ? 4.055 -6.396 -10.575 1.00 89.31 92 SER A O 1
ATOM 718 N N . VAL A 1 93 ? 5.278 -4.558 -10.988 1.00 90.81 93 VAL A N 1
ATOM 719 C CA . VAL A 1 93 ? 5.340 -4.091 -9.594 1.00 90.81 93 VAL A CA 1
ATOM 720 C C . VAL A 1 93 ? 3.938 -3.827 -9.034 1.00 90.81 93 VAL A C 1
ATOM 722 O O . VAL A 1 93 ? 3.639 -4.247 -7.915 1.00 90.81 93 VAL A O 1
ATOM 725 N N . PHE A 1 94 ? 3.081 -3.141 -9.791 1.00 94.56 94 PHE A N 1
ATOM 726 C CA . PHE A 1 94 ? 1.743 -2.758 -9.335 1.00 94.56 94 PHE A CA 1
ATOM 727 C C . PHE A 1 94 ? 0.783 -3.941 -9.310 1.00 94.56 94 PHE A C 1
ATOM 729 O O . PHE A 1 94 ? 0.023 -4.050 -8.356 1.00 94.56 94 PHE A O 1
ATOM 736 N N . ALA A 1 95 ? 0.894 -4.869 -10.260 1.00 90.81 95 ALA A N 1
ATOM 737 C CA . ALA A 1 95 ? 0.121 -6.106 -10.260 1.00 90.81 95 ALA A CA 1
ATOM 738 C C . ALA A 1 95 ? 0.362 -6.933 -8.986 1.00 90.81 95 ALA A C 1
ATOM 740 O O . ALA A 1 95 ? -0.586 -7.423 -8.380 1.00 90.81 95 ALA A O 1
ATOM 741 N N . SER A 1 96 ? 1.613 -7.034 -8.522 1.00 89.44 96 SER A N 1
ATOM 742 C CA . SER A 1 96 ? 1.930 -7.737 -7.270 1.00 89.44 96 SER A CA 1
ATOM 743 C C . SER A 1 96 ? 1.406 -7.006 -6.020 1.00 89.44 96 SER A C 1
ATOM 745 O O . SER A 1 96 ? 0.932 -7.639 -5.072 1.00 89.44 96 SER A O 1
ATOM 747 N N . LEU A 1 97 ? 1.425 -5.666 -6.013 1.00 94.12 97 LEU A N 1
ATOM 748 C CA . LEU A 1 97 ? 0.793 -4.878 -4.944 1.00 94.12 97 LEU A CA 1
ATOM 749 C C . LEU A 1 97 ? -0.728 -5.065 -4.912 1.00 94.12 97 LEU A C 1
ATOM 751 O O . LEU A 1 97 ? -1.294 -5.218 -3.831 1.00 94.12 97 LEU A O 1
ATOM 755 N N . ASP A 1 98 ? -1.370 -5.080 -6.078 1.00 92.44 98 ASP A N 1
ATOM 756 C CA . ASP A 1 98 ? -2.816 -5.279 -6.203 1.00 92.44 98 ASP A CA 1
ATOM 757 C C . ASP A 1 98 ? -3.221 -6.683 -5.771 1.00 92.44 98 ASP A C 1
ATOM 759 O O . ASP A 1 98 ? -4.155 -6.842 -4.985 1.00 92.44 98 ASP A O 1
ATOM 763 N N . LEU A 1 99 ? -2.459 -7.698 -6.188 1.00 89.19 99 LEU A N 1
ATOM 764 C CA . LEU A 1 99 ? -2.651 -9.066 -5.725 1.00 89.19 99 LEU A CA 1
ATOM 765 C C . LEU A 1 99 ? -2.533 -9.144 -4.200 1.00 89.19 99 LEU A C 1
ATOM 767 O O . LEU A 1 99 ? -3.410 -9.693 -3.539 1.00 89.19 99 LEU A O 1
ATOM 771 N N . THR A 1 100 ? -1.498 -8.527 -3.631 1.00 87.81 100 THR A N 1
ATOM 772 C CA . THR A 1 100 ? -1.300 -8.472 -2.179 1.00 87.81 100 THR A CA 1
ATOM 773 C C . THR A 1 100 ? -2.513 -7.874 -1.456 1.00 87.81 100 THR A C 1
ATOM 775 O O . T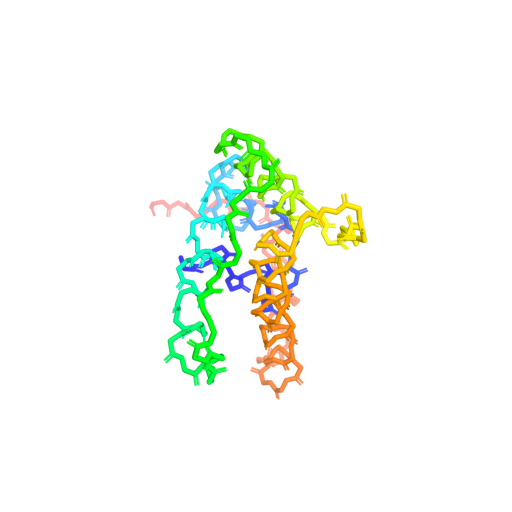HR A 1 100 ? -2.986 -8.449 -0.476 1.00 87.81 100 THR A O 1
ATOM 778 N N . GLN A 1 101 ? -3.040 -6.744 -1.938 1.00 90.00 101 GLN A N 1
ATOM 779 C CA . GLN A 1 101 ? -4.228 -6.120 -1.352 1.00 90.00 101 GLN A CA 1
ATOM 780 C C . GLN A 1 101 ? -5.470 -7.008 -1.504 1.00 90.00 101 GLN A C 1
ATOM 782 O O . GLN A 1 101 ? -6.208 -7.185 -0.535 1.00 90.00 101 GLN A O 1
ATOM 787 N N . SER A 1 102 ? -5.683 -7.597 -2.684 1.00 87.25 102 SER A N 1
ATOM 788 C CA . SER A 1 102 ? -6.831 -8.475 -2.936 1.00 87.25 102 SER A CA 1
ATOM 789 C C . SER A 1 102 ? -6.849 -9.680 -1.994 1.00 87.25 102 SER A C 1
ATOM 791 O O . SER A 1 102 ? -7.878 -9.956 -1.385 1.00 87.25 102 SER A O 1
ATOM 793 N N . VAL A 1 103 ? -5.691 -10.305 -1.750 1.00 84.50 103 VAL A N 1
ATOM 794 C CA . VAL A 1 103 ? -5.553 -11.410 -0.792 1.00 84.50 103 VAL A CA 1
ATOM 795 C C . VAL A 1 103 ? -5.898 -10.955 0.627 1.00 84.50 103 VAL A C 1
ATOM 797 O O . VAL A 1 103 ? -6.622 -11.655 1.329 1.00 84.50 103 VAL A O 1
ATOM 800 N N . CYS A 1 104 ? -5.437 -9.777 1.067 1.00 86.88 104 CYS A N 1
ATOM 801 C CA . CYS A 1 104 ? -5.819 -9.242 2.379 1.00 86.88 104 CYS A CA 1
ATOM 802 C C . CYS A 1 104 ? -7.333 -9.011 2.501 1.00 86.88 104 CYS A C 1
ATOM 804 O O . CYS A 1 104 ? -7.918 -9.344 3.532 1.00 86.88 104 CYS A O 1
ATOM 806 N N . HIS A 1 105 ? -7.959 -8.475 1.452 1.00 85.19 105 HIS A N 1
ATOM 807 C CA . HIS A 1 105 ? -9.399 -8.228 1.417 1.00 85.19 105 HIS A CA 1
ATOM 808 C C . HIS A 1 105 ? -10.207 -9.532 1.402 1.00 85.19 105 HIS A C 1
ATOM 810 O O . HIS A 1 105 ? -11.256 -9.612 2.035 1.00 85.19 105 HIS A O 1
ATOM 816 N N . ASP A 1 106 ? -9.736 -10.561 0.699 1.00 82.62 106 ASP A N 1
ATOM 817 C CA . ASP A 1 106 ? -10.411 -11.857 0.653 1.00 82.62 106 ASP A CA 1
ATOM 818 C C . ASP A 1 106 ? -10.267 -12.624 1.971 1.00 82.62 106 ASP A C 1
ATOM 820 O O . ASP A 1 106 ? -11.246 -13.199 2.443 1.00 82.62 106 ASP A O 1
ATOM 824 N N . LEU A 1 107 ? -9.108 -12.542 2.639 1.00 80.31 107 LEU A N 1
ATOM 825 C CA . LEU A 1 107 ? -8.930 -13.080 3.996 1.00 80.31 107 LEU A CA 1
ATOM 826 C C . LEU A 1 107 ? -9.931 -12.475 4.990 1.00 80.31 107 LEU A C 1
ATOM 828 O O . LEU A 1 107 ? -10.452 -13.179 5.853 1.00 80.31 107 LEU A O 1
ATOM 832 N N . ALA A 1 108 ? -10.247 -11.187 4.847 1.00 77.81 108 ALA A N 1
ATOM 833 C CA . ALA A 1 108 ? -11.232 -10.519 5.692 1.00 77.81 108 ALA A CA 1
ATOM 834 C C . ALA A 1 108 ? -12.657 -11.077 5.546 1.00 77.81 108 ALA A C 1
ATOM 836 O O . ALA A 1 108 ? -13.445 -10.981 6.485 1.00 77.81 108 ALA A O 1
ATOM 837 N N . LYS A 1 109 ? -12.998 -11.657 4.387 1.00 75.56 109 LYS A N 1
ATOM 838 C CA . LYS A 1 109 ? -14.319 -12.259 4.144 1.00 75.56 109 LYS A CA 1
ATOM 839 C C . LYS A 1 109 ? -14.478 -13.626 4.811 1.00 75.56 109 LYS A C 1
ATOM 841 O O . LYS A 1 109 ? -15.607 -14.069 4.979 1.00 75.56 109 LYS A O 1
ATOM 846 N N . GLY A 1 110 ? -13.371 -14.294 5.138 1.00 62.75 110 GLY A N 1
ATOM 847 C CA . GLY A 1 110 ? -13.381 -15.666 5.639 1.00 62.75 110 GLY A CA 1
ATOM 848 C C . GLY A 1 110 ? -13.637 -15.780 7.140 1.00 62.75 110 GLY A C 1
ATOM 849 O O . GLY A 1 110 ? -14.438 -16.615 7.539 1.00 62.75 110 GLY A O 1
ATOM 850 N N . GLU A 1 111 ? -12.963 -14.975 7.975 1.00 60.75 111 GLU A N 1
ATOM 851 C CA . GLU A 1 111 ? -12.891 -15.226 9.430 1.00 60.75 111 GLU A CA 1
ATOM 852 C C . GLU A 1 111 ? -12.556 -13.961 10.260 1.00 60.75 111 GLU A C 1
ATOM 854 O O . GLU A 1 111 ? -11.549 -13.902 10.970 1.00 60.75 111 GLU A O 1
ATOM 859 N N . LEU A 1 112 ? -13.374 -12.904 10.199 1.00 64.94 112 LEU A N 1
ATOM 860 C CA . LEU A 1 112 ? -13.303 -11.842 11.217 1.00 64.94 112 LEU A CA 1
ATOM 861 C C . LEU A 1 112 ? -14.243 -12.184 12.384 1.00 64.94 112 LEU A C 1
ATOM 863 O O . LEU A 1 112 ? -15.401 -12.498 12.124 1.00 64.94 112 LEU A O 1
ATOM 867 N N . PRO A 1 113 ? -13.802 -12.098 13.659 1.00 67.69 113 PRO A N 1
ATOM 868 C CA . PRO A 1 113 ? -14.692 -12.326 14.794 1.00 67.69 113 PRO A CA 1
ATOM 869 C C . PRO A 1 113 ? -15.913 -11.404 14.740 1.00 67.69 113 PRO A C 1
ATOM 871 O O . PRO A 1 113 ? -15.750 -10.186 14.587 1.00 67.69 113 PRO A O 1
ATOM 874 N N . ASP A 1 114 ? -17.105 -11.973 14.929 1.00 72.06 114 ASP A N 1
ATOM 875 C CA . ASP A 1 114 ? -18.367 -11.231 14.917 1.00 72.06 114 ASP A CA 1
ATOM 876 C C . ASP A 1 114 ? -18.293 -9.995 15.824 1.00 72.06 114 ASP A C 1
ATOM 878 O O . ASP A 1 114 ? -17.780 -10.028 16.951 1.00 72.06 114 ASP A O 1
ATOM 882 N N . GLY A 1 115 ? -18.760 -8.855 15.316 1.00 73.25 115 GLY A N 1
ATOM 883 C CA . GLY A 1 115 ? -18.771 -7.609 16.077 1.00 73.25 115 GLY A CA 1
ATOM 884 C C . GLY A 1 115 ? -17.397 -6.945 16.266 1.00 73.25 115 GLY A C 1
ATOM 885 O O . GLY A 1 115 ? -17.302 -5.947 16.981 1.00 73.25 115 GLY A O 1
ATOM 886 N N . LEU A 1 116 ? -16.283 -7.472 15.724 1.00 77.94 116 LEU A N 1
ATOM 887 C CA . LEU A 1 116 ? -14.959 -6.840 15.879 1.00 77.94 116 LEU A CA 1
ATOM 888 C C . LEU A 1 116 ? -14.923 -5.436 15.271 1.00 77.94 116 LEU A C 1
ATOM 890 O O . LEU A 1 116 ? -14.422 -4.506 15.905 1.00 77.94 116 LEU A O 1
ATOM 894 N N . ARG A 1 117 ? -15.477 -5.279 14.068 1.00 75.12 117 ARG A N 1
ATOM 895 C CA . ARG A 1 117 ? -15.534 -3.989 13.380 1.00 75.12 117 ARG A CA 1
ATOM 896 C C . ARG A 1 117 ? -16.360 -2.986 14.181 1.00 75.12 117 ARG A C 1
ATOM 898 O O . ARG A 1 117 ? -15.914 -1.863 14.400 1.00 75.12 117 ARG A O 1
ATOM 905 N N . GLU A 1 118 ? -17.513 -3.412 14.682 1.00 80.44 118 GLU A N 1
ATOM 906 C CA . GLU A 1 118 ? -18.435 -2.626 15.501 1.00 80.44 118 GLU A CA 1
ATOM 907 C C . GLU A 1 118 ? -17.780 -2.198 16.817 1.00 80.44 118 GLU A C 1
ATOM 909 O O . GLU A 1 118 ? -17.830 -1.022 17.168 1.00 80.44 118 GLU A O 1
ATOM 914 N N . ARG A 1 119 ? -17.096 -3.112 17.519 1.00 79.69 119 ARG A N 1
ATOM 915 C CA . ARG A 1 119 ? -16.365 -2.799 18.761 1.00 79.69 119 ARG A CA 1
ATOM 916 C C . ARG A 1 119 ? -15.261 -1.766 18.535 1.00 79.69 119 ARG A C 1
ATOM 918 O O . ARG A 1 119 ? -15.096 -0.863 19.354 1.00 79.69 119 ARG A O 1
ATOM 925 N N . LEU A 1 120 ? -14.529 -1.867 17.423 1.00 79.25 120 LEU A N 1
ATOM 926 C CA . LEU A 1 120 ? -13.512 -0.879 17.048 1.00 79.25 120 LEU A CA 1
ATOM 927 C C . LEU A 1 120 ? -14.147 0.475 16.683 1.00 79.25 120 LEU A C 1
ATOM 929 O O . LEU A 1 120 ? -13.648 1.514 17.110 1.00 79.25 120 LEU A O 1
ATOM 933 N N . LEU A 1 121 ? -15.283 0.476 15.977 1.00 77.31 121 LEU A N 1
ATOM 934 C CA . LEU A 1 121 ? -16.053 1.684 15.652 1.00 77.31 121 LEU A CA 1
ATOM 935 C C . LEU A 1 121 ? -16.652 2.374 16.888 1.00 77.31 121 LEU A C 1
ATOM 937 O O . LEU A 1 121 ? -16.682 3.600 16.944 1.00 77.31 121 LEU A O 1
ATOM 941 N N . ILE A 1 122 ? -17.116 1.618 17.885 1.00 81.62 122 ILE A N 1
ATOM 942 C CA . ILE A 1 122 ? -17.577 2.172 19.168 1.00 81.62 122 ILE A CA 1
ATOM 943 C C . ILE A 1 122 ? -16.414 2.880 19.863 1.00 81.62 122 ILE A C 1
ATOM 945 O O . ILE A 1 122 ? -16.548 4.028 20.278 1.00 81.62 122 ILE A O 1
ATOM 949 N N . ARG A 1 123 ? -15.243 2.235 19.911 1.00 75.19 123 ARG A N 1
ATOM 950 C CA . ARG A 1 123 ? -14.045 2.813 20.531 1.00 75.19 123 ARG A CA 1
ATOM 951 C C . ARG A 1 123 ? -13.521 4.050 19.797 1.00 75.19 123 ARG A C 1
ATOM 953 O O . ARG A 1 123 ? -12.939 4.916 20.426 1.00 75.19 123 ARG A O 1
ATOM 960 N N . LEU A 1 124 ? -13.774 4.165 18.493 1.00 68.56 124 LEU A N 1
ATOM 961 C CA . LEU A 1 124 ? -13.526 5.383 17.714 1.00 68.56 124 LEU A CA 1
ATOM 962 C C . LEU A 1 124 ? -14.469 6.542 18.078 1.00 68.56 124 LEU A C 1
ATOM 964 O O . LEU A 1 124 ? -14.061 7.699 18.019 1.00 68.56 124 LEU A O 1
ATOM 968 N N . LYS A 1 125 ? -15.731 6.247 18.416 1.00 67.25 125 LYS A N 1
ATOM 969 C CA . LYS A 1 125 ? -16.743 7.255 18.786 1.00 67.25 125 LYS A CA 1
ATOM 970 C C . LYS A 1 125 ? -16.618 7.733 20.233 1.00 67.25 125 LYS A C 1
ATOM 972 O O . LYS A 1 125 ? -17.099 8.819 20.542 1.00 67.25 125 LYS A O 1
ATOM 977 N N . SER A 1 126 ? -15.982 6.946 21.095 1.00 59.69 126 SER A N 1
ATOM 978 C CA . SER A 1 126 ? -15.655 7.308 22.474 1.00 59.69 126 SER A CA 1
ATOM 979 C C . SER A 1 126 ? -14.180 7.714 22.548 1.00 59.69 126 SER A C 1
ATOM 981 O O . SER A 1 126 ? -13.334 6.833 22.684 1.00 59.69 126 SER A O 1
ATOM 983 N N . PRO A 1 127 ? -13.828 9.011 22.457 1.00 50.41 127 PRO A N 1
ATOM 984 C CA . PRO A 1 127 ? -12.445 9.481 22.522 1.00 50.41 127 PRO A CA 1
ATOM 985 C C . PRO A 1 127 ? -11.899 9.433 23.960 1.00 50.41 127 PRO A C 1
ATOM 987 O O . PRO A 1 127 ? -11.343 10.407 24.455 1.00 50.41 127 PRO A O 1
ATOM 990 N N . GLU A 1 128 ? -12.060 8.309 24.656 1.00 50.69 128 GLU A N 1
ATOM 991 C CA . GLU A 1 128 ? -11.301 8.046 25.871 1.00 50.69 128 GLU A CA 1
ATOM 992 C C . GLU A 1 128 ? -9.955 7.454 25.464 1.00 50.69 128 GLU A C 1
ATOM 994 O O . GLU A 1 128 ? -9.806 6.281 25.112 1.00 50.69 128 GLU A O 1
ATOM 999 N N . SER A 1 129 ? -8.975 8.351 25.464 1.00 44.56 129 SER A N 1
ATOM 1000 C CA . SER A 1 129 ? -7.550 8.088 25.368 1.00 44.56 129 SER A CA 1
ATOM 1001 C C . SER A 1 129 ? -7.149 6.908 26.264 1.00 44.56 129 SER A C 1
ATOM 1003 O O . SER A 1 129 ? -7.456 6.916 27.460 1.00 44.56 129 SER A O 1
ATOM 1005 N N . PRO A 1 130 ? -6.415 5.898 25.757 1.00 43.81 130 PRO A N 1
ATOM 1006 C CA . PRO A 1 130 ? -5.731 4.984 26.650 1.00 43.81 130 PRO A CA 1
ATOM 1007 C C . PRO A 1 130 ? -4.634 5.783 27.357 1.00 43.81 130 PRO A C 1
ATOM 1009 O O . PRO A 1 130 ? -3.666 6.237 26.750 1.00 43.81 130 PRO A O 1
ATOM 1012 N N . SER A 1 131 ? -4.842 6.011 28.650 1.00 43.53 131 SER A N 1
ATOM 1013 C CA . SER A 1 131 ? -3.783 6.437 29.547 1.00 43.53 131 SER A CA 1
ATOM 1014 C C . SER A 1 131 ? -2.742 5.316 29.670 1.00 43.53 131 SER A C 1
ATOM 1016 O O . SER A 1 131 ? -3.106 4.164 29.908 1.00 43.53 131 SER A O 1
ATOM 1018 N N . ARG A 1 132 ? -1.470 5.730 29.583 1.00 34.44 132 ARG A N 1
ATOM 1019 C CA . ARG A 1 132 ? -0.204 5.006 29.831 1.00 34.44 132 ARG A CA 1
ATOM 1020 C C . ARG A 1 132 ? 0.437 4.284 28.649 1.00 34.44 132 ARG A C 1
ATOM 1022 O O . ARG A 1 132 ? -0.114 3.278 28.163 1.00 34.44 132 ARG A O 1
#

Sequence (132 aa):
RVPLILKEIVGFSVRDTANILGLEEGTVRSRLHRARLKLRAVVDSVIPRTTEPAPPPAYPEQTCLDLLNAKQEALDRGVPFDSKVICQRCQSVFASLDLTQSVCHDLAKGELPDGLRERLLIRLKSPESPSR

Foldseek 3Di:
DQLQCCCQQLPDALVLSCLLVVHDSVVSLVVNLVVLVVLLVVLVVPDDDDPDDDDDAPDPPVVLVVLSSVLSVCSNVVHDDDPPPHDPVSVVVSVSSVVSSVVSHVVNVPDDPPCPSVVSVVCSVPSPDPDD

Secondary structure (DSSP, 8-state):
-HHHIIIIIS---HHHHHHHHT--HHHHHHHHHHHHHHHHHHHHHHSPPPSSPPPPPSS-HHHHHHHHHHHHHHHHHT-----TTS-HHHHHHHHHHHHHHHHHHHHHHH-PPTTHHHHHHHHHHS------

pLDDT: mean 86.31, std 12.8, range [34.44, 97.94]

Radius of gyration: 17.01 Å; chains: 1; bounding box: 34×29×50 Å